Protein AF-A0A6M0AAY8-F1 (afdb_monomer)

Sequence (118 aa):
YYAAADVCVVPSHYEPFGLVAIEAMASGTPVVASDVGGLQFTVVSAETGLLAPPKDAGAFSAAIDRILSDHDWKNQLGLGARARVENMFSWNGVAHQLSELYESLLEAKSENLATTSA

Foldseek 3Di:
DLLVDLEAEALDPEDAAPVVCLVSLLSLHAYEYECYHNVVVLDDDLQQAHYAHHPPPVRSVVRVCVLVVDVVSSNRNSVSSNVSCVPPPDPVVVVVVVVVVVVVVVVVVVVVVVVVVD

Secondary structure (DSSP, 8-state):
-GGG-S-EEE--SS-SS-HHHHHHHHTT--EEEESSTTHHHH--BTTTEEEE-TT-HHHHHHHHHHHHT-HHHHHHHHHHHHHHHHHHS-HHHHHHHHHHHHHHHHHHHHHHHHHTT-

Structure (mmCIF, N/CA/C/O backbone):
data_AF-A0A6M0AAY8-F1
#
_entry.id   AF-A0A6M0AAY8-F1
#
loop_
_atom_site.group_PDB
_atom_site.id
_atom_site.type_symbol
_atom_site.label_atom_id
_atom_site.label_alt_id
_atom_site.label_comp_id
_atom_site.label_asym_id
_atom_site.label_entity_id
_atom_site.label_seq_id
_atom_site.pdbx_PDB_ins_code
_atom_site.Cartn_x
_atom_site.Cartn_y
_atom_site.Cartn_z
_atom_site.occupancy
_atom_site.B_iso_or_equiv
_atom_site.auth_seq_id
_atom_site.auth_comp_id
_atom_site.auth_asym_id
_atom_site.au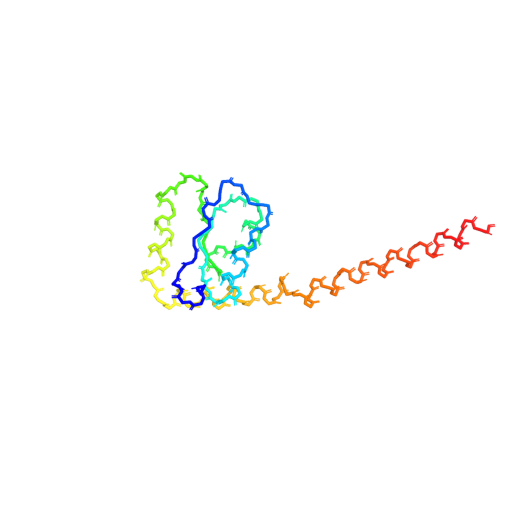th_atom_id
_atom_site.pdbx_PDB_model_num
ATOM 1 N N . TYR A 1 1 ? -11.505 -1.889 -9.153 1.00 85.19 1 TYR A N 1
ATOM 2 C CA . TYR A 1 1 ? -10.369 -1.146 -9.728 1.00 85.19 1 TYR A CA 1
ATOM 3 C C . TYR A 1 1 ? -9.046 -1.634 -9.158 1.00 85.19 1 TYR A C 1
ATOM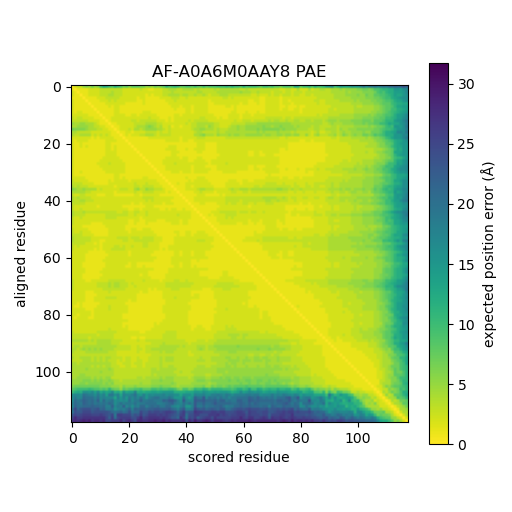 5 O O . TYR A 1 1 ? -8.290 -2.183 -9.939 1.00 85.19 1 TYR A O 1
ATOM 13 N N . TYR A 1 2 ? -8.800 -1.550 -7.843 1.00 96.12 2 TYR A N 1
ATOM 14 C CA . TYR A 1 2 ? -7.530 -1.989 -7.235 1.00 96.12 2 TYR A CA 1
ATOM 15 C C . TYR A 1 2 ? -7.127 -3.429 -7.580 1.00 96.12 2 TYR A C 1
ATOM 17 O O . TYR A 1 2 ? -6.130 -3.614 -8.259 1.00 96.12 2 TYR A O 1
ATOM 25 N N . ALA A 1 3 ? -7.955 -4.427 -7.246 1.00 95.50 3 ALA A N 1
ATOM 26 C CA . ALA A 1 3 ? -7.659 -5.845 -7.507 1.00 95.50 3 ALA A CA 1
ATOM 27 C C . ALA A 1 3 ? -7.479 -6.220 -8.997 1.00 95.50 3 ALA A C 1
ATOM 29 O O . ALA A 1 3 ? -7.086 -7.338 -9.304 1.00 95.50 3 ALA A O 1
ATOM 30 N N . ALA A 1 4 ? -7.809 -5.314 -9.923 1.00 96.75 4 ALA A N 1
ATOM 31 C CA . ALA A 1 4 ? -7.610 -5.506 -11.358 1.00 96.75 4 ALA A CA 1
ATOM 32 C C . ALA A 1 4 ? -6.346 -4.801 -11.889 1.00 96.75 4 ALA A C 1
ATOM 34 O O . ALA A 1 4 ? -6.037 -4.939 -13.068 1.00 96.75 4 ALA A O 1
ATOM 35 N N . ALA A 1 5 ? -5.649 -4.019 -11.058 1.00 97.56 5 ALA A N 1
ATOM 36 C CA . ALA A 1 5 ? -4.418 -3.323 -11.410 1.00 97.56 5 ALA A CA 1
ATOM 37 C C . ALA A 1 5 ? -3.186 -4.133 -10.982 1.00 97.56 5 ALA A C 1
ATOM 39 O O . ALA A 1 5 ? -3.186 -4.756 -9.921 1.00 97.56 5 ALA A O 1
ATOM 40 N N . ASP A 1 6 ? -2.115 -4.061 -11.776 1.00 97.06 6 ASP A N 1
ATOM 41 C CA . ASP A 1 6 ? -0.833 -4.696 -11.449 1.00 97.06 6 ASP A CA 1
ATOM 42 C C . ASP A 1 6 ? -0.060 -3.957 -10.347 1.00 97.06 6 ASP A C 1
ATOM 44 O O . ASP A 1 6 ? 0.619 -4.585 -9.538 1.00 97.06 6 ASP A O 1
ATOM 48 N N . VAL A 1 7 ? -0.167 -2.626 -10.317 1.00 97.75 7 VAL A N 1
ATOM 49 C CA . VAL A 1 7 ? 0.453 -1.724 -9.336 1.00 97.75 7 VAL A CA 1
ATOM 50 C C . VAL A 1 7 ? -0.486 -0.542 -9.097 1.00 97.75 7 VAL A C 1
ATOM 52 O O . VAL A 1 7 ? -1.073 -0.008 -10.041 1.00 97.75 7 VAL A O 1
ATOM 55 N N . CYS A 1 8 ? -0.599 -0.092 -7.847 1.00 98.44 8 CYS A N 1
ATOM 56 C CA . CYS A 1 8 ? -1.232 1.183 -7.508 1.00 98.44 8 CYS A CA 1
ATOM 57 C C . CYS A 1 8 ? -0.157 2.228 -7.183 1.00 98.44 8 CYS A C 1
ATOM 59 O O . CYS A 1 8 ? 0.725 1.977 -6.364 1.00 98.44 8 CYS A O 1
ATOM 61 N N . VAL A 1 9 ? -0.220 3.399 -7.821 1.00 98.31 9 VAL A N 1
ATOM 62 C CA . VAL A 1 9 ? 0.762 4.474 -7.622 1.00 98.31 9 VAL A CA 1
ATOM 63 C C . VAL A 1 9 ? 0.132 5.601 -6.810 1.00 98.31 9 VAL A C 1
ATOM 65 O O . VAL A 1 9 ? -0.910 6.129 -7.197 1.00 98.31 9 VAL A O 1
ATOM 68 N N . VAL A 1 10 ? 0.780 5.995 -5.712 1.00 98.06 10 VAL A N 1
ATOM 69 C CA . VAL A 1 10 ? 0.336 7.075 -4.813 1.00 98.06 10 VAL A CA 1
ATOM 70 C C . VAL A 1 10 ? 1.435 8.148 -4.720 1.00 98.06 10 VAL A C 1
ATOM 72 O O . VAL A 1 10 ? 2.198 8.180 -3.750 1.00 98.06 10 VAL A O 1
ATOM 75 N N . PRO A 1 11 ? 1.569 9.027 -5.734 1.00 97.81 11 PRO A N 1
ATOM 76 C CA . PRO A 1 11 ? 2.666 9.990 -5.843 1.00 97.81 11 PRO A CA 1
ATOM 77 C C . PRO A 1 11 ? 2.373 11.299 -5.086 1.00 97.81 11 PRO A C 1
ATOM 79 O O . PRO A 1 11 ? 2.601 12.400 -5.591 1.00 97.81 11 PRO A O 1
ATOM 82 N N . SER A 1 12 ? 1.815 11.202 -3.877 1.00 97.06 12 SER A N 1
ATOM 83 C CA . SER A 1 12 ? 1.403 12.361 -3.080 1.00 97.06 12 SER A CA 1
ATOM 84 C C . SER A 1 12 ? 2.597 13.258 -2.727 1.00 97.06 12 SER A C 1
ATOM 86 O O . SER A 1 12 ? 3.679 12.781 -2.395 1.00 97.06 12 SER A O 1
ATOM 88 N N . HIS A 1 13 ? 2.415 14.581 -2.754 1.00 95.00 13 HIS A N 1
ATOM 89 C CA . HIS A 1 13 ? 3.402 15.519 -2.190 1.00 95.00 13 HIS A CA 1
ATOM 90 C C . HIS A 1 13 ? 3.273 15.644 -0.668 1.00 95.00 13 HIS A C 1
ATOM 92 O O . HIS A 1 13 ? 4.227 16.001 0.015 1.00 95.00 13 HIS A O 1
ATOM 98 N N . TYR A 1 14 ? 2.072 15.383 -0.161 1.00 93.62 14 TYR A N 1
ATOM 99 C CA . TYR A 1 14 ? 1.715 15.394 1.245 1.00 93.62 14 TYR A CA 1
ATOM 100 C C . TYR A 1 14 ? 0.603 14.367 1.444 1.00 93.62 14 TYR A C 1
ATOM 102 O O . TYR A 1 14 ? -0.389 14.405 0.719 1.00 93.62 14 TYR A O 1
ATOM 110 N N . GLU A 1 15 ? 0.784 13.450 2.391 1.00 94.94 15 GLU A N 1
ATOM 111 C CA . GLU A 1 15 ? -0.162 12.365 2.653 1.00 94.94 15 GLU A CA 1
ATOM 112 C C . GLU A 1 15 ? -0.182 12.036 4.153 1.00 94.94 15 GLU A C 1
ATOM 114 O O . GLU A 1 15 ? 0.765 11.428 4.652 1.00 94.94 15 GLU A O 1
ATOM 119 N N . PRO A 1 16 ? -1.218 12.441 4.908 1.00 92.56 16 PRO A N 1
ATOM 120 C CA . PRO A 1 16 ? -1.259 12.209 6.350 1.00 92.56 16 PRO A CA 1
ATOM 121 C C . PRO A 1 16 ? -1.362 10.732 6.729 1.00 92.56 16 PRO A C 1
ATOM 123 O O . PRO A 1 16 ? -0.698 10.305 7.668 1.00 92.56 16 PRO A O 1
ATOM 126 N N . PHE A 1 17 ? -2.185 9.959 6.012 1.00 91.44 17 PHE A N 1
ATOM 127 C CA . PHE A 1 17 ? -2.482 8.570 6.378 1.00 91.44 17 PHE A CA 1
ATOM 128 C C . PHE A 1 17 ? -2.289 7.592 5.219 1.00 91.44 17 PHE A C 1
ATOM 130 O O . PHE A 1 17 ? -1.677 6.550 5.416 1.00 91.44 17 PHE A O 1
ATOM 137 N N . GLY A 1 18 ? -2.746 7.924 4.006 1.00 93.19 18 GLY A N 1
ATOM 138 C CA . GLY A 1 18 ? -2.594 7.034 2.854 1.00 93.19 18 GLY A CA 1
ATOM 139 C C . GLY A 1 18 ? -3.644 5.922 2.771 1.00 93.19 18 GLY A C 1
ATOM 140 O O . GLY A 1 18 ? -3.306 4.788 2.442 1.00 93.19 18 GLY A O 1
ATOM 141 N N . LEU A 1 19 ? -4.927 6.234 3.011 1.00 95.81 19 LEU A N 1
ATOM 142 C CA . LEU A 1 19 ? -6.027 5.256 2.894 1.00 95.81 19 LEU A CA 1
ATOM 143 C C . LEU A 1 19 ? -6.053 4.546 1.535 1.00 95.81 19 LEU A C 1
ATOM 145 O O . LEU A 1 19 ? -6.246 3.339 1.488 1.00 95.81 19 LEU A O 1
ATOM 149 N N . VAL A 1 20 ? -5.783 5.268 0.443 1.00 96.88 20 VAL A N 1
ATOM 150 C CA . VAL A 1 20 ? -5.719 4.689 -0.910 1.00 96.88 20 VAL A CA 1
ATOM 151 C C . VAL A 1 20 ? -4.657 3.587 -1.002 1.00 96.88 20 VAL A C 1
ATOM 153 O O . VAL A 1 20 ? -4.903 2.545 -1.606 1.00 96.88 20 VAL A O 1
ATOM 156 N N . ALA A 1 21 ? -3.494 3.777 -0.368 1.00 97.88 21 ALA A N 1
ATOM 157 C CA . ALA A 1 21 ? -2.461 2.745 -0.315 1.00 97.88 21 ALA A CA 1
ATOM 158 C C . ALA A 1 21 ? -2.954 1.523 0.474 1.00 97.88 21 ALA A C 1
ATOM 160 O O . ALA A 1 21 ? -2.809 0.399 0.003 1.00 97.88 21 ALA A O 1
ATOM 161 N N . ILE A 1 22 ? -3.609 1.735 1.620 1.00 97.69 22 ILE A N 1
ATOM 162 C CA . ILE A 1 22 ? -4.183 0.651 2.432 1.00 97.69 22 ILE A CA 1
ATOM 163 C C . ILE A 1 22 ? -5.255 -0.120 1.651 1.00 97.69 22 ILE A C 1
ATOM 165 O O . ILE A 1 22 ? -5.252 -1.345 1.681 1.00 97.69 22 ILE A O 1
ATOM 169 N N . GLU A 1 23 ? -6.143 0.552 0.917 1.00 98.19 23 GLU A N 1
ATOM 170 C CA . GLU A 1 23 ? -7.179 -0.093 0.095 1.00 98.19 23 GLU A CA 1
ATOM 171 C C . GLU A 1 23 ? -6.585 -0.932 -1.048 1.00 98.19 23 GLU A C 1
ATOM 173 O O . GLU A 1 23 ? -7.055 -2.044 -1.325 1.00 98.19 23 GLU A O 1
ATOM 178 N N . ALA A 1 24 ? -5.531 -0.428 -1.696 1.00 98.38 24 ALA A N 1
ATOM 179 C CA . ALA A 1 24 ? -4.805 -1.160 -2.728 1.00 98.38 24 ALA A CA 1
ATOM 180 C C . ALA A 1 24 ? -4.094 -2.392 -2.149 1.00 98.38 24 ALA A C 1
ATOM 182 O O . ALA A 1 24 ? -4.281 -3.503 -2.648 1.00 98.38 24 ALA A O 1
ATOM 183 N N . MET A 1 25 ? -3.375 -2.221 -1.038 1.00 98.38 25 MET A N 1
ATOM 184 C CA . MET A 1 25 ? -2.710 -3.309 -0.318 1.00 98.38 25 MET A CA 1
ATOM 185 C C . MET A 1 25 ? -3.717 -4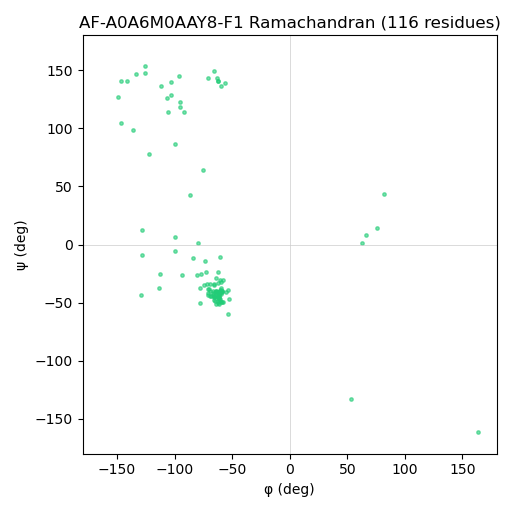.351 0.185 1.00 98.38 25 MET A C 1
ATOM 187 O O . MET A 1 25 ? -3.503 -5.552 0.026 1.00 98.38 25 MET A O 1
ATOM 191 N N . ALA A 1 26 ? -4.867 -3.911 0.703 1.00 98.12 26 ALA A N 1
ATOM 192 C CA . ALA A 1 26 ? -5.976 -4.786 1.066 1.00 98.12 26 ALA A CA 1
ATOM 193 C C . ALA A 1 26 ? -6.493 -5.558 -0.151 1.00 98.12 26 ALA A C 1
ATOM 195 O O . ALA A 1 26 ? -6.962 -6.677 -0.018 1.00 98.12 26 ALA A O 1
ATOM 196 N N . SER A 1 27 ? -6.411 -5.007 -1.354 1.00 98.25 27 SER A N 1
ATOM 197 C CA . SER A 1 27 ? -6.831 -5.707 -2.570 1.00 98.25 27 SER A CA 1
ATOM 198 C C . SER A 1 27 ? -5.790 -6.707 -3.089 1.00 98.25 27 SER A C 1
ATOM 200 O O . SER A 1 27 ? -6.028 -7.336 -4.116 1.00 98.25 27 SER A O 1
ATOM 202 N N . GLY A 1 28 ? -4.654 -6.866 -2.397 1.00 97.94 28 GLY A N 1
ATOM 203 C CA . GLY A 1 28 ? -3.526 -7.680 -2.852 1.00 97.94 28 GLY A CA 1
ATOM 204 C C . GLY A 1 28 ? -2.706 -7.011 -3.956 1.00 97.94 28 GLY A C 1
ATOM 205 O O . GLY A 1 28 ? -1.905 -7.675 -4.608 1.00 97.94 28 GLY A O 1
ATOM 206 N N . THR A 1 29 ? -2.902 -5.711 -4.181 1.00 98.31 29 THR A N 1
ATOM 207 C CA . THR A 1 29 ? -2.180 -4.943 -5.195 1.00 98.31 29 THR A CA 1
ATOM 208 C C . THR A 1 29 ? -0.978 -4.257 -4.543 1.00 98.31 29 THR A C 1
ATOM 210 O O . THR A 1 29 ? -1.171 -3.482 -3.602 1.00 98.31 29 THR A O 1
ATOM 213 N N . PRO A 1 30 ? 0.257 -4.494 -5.021 1.00 97.38 30 PRO A N 1
ATOM 214 C CA . PRO A 1 30 ? 1.425 -3.799 -4.498 1.00 97.38 30 PRO A CA 1
ATOM 215 C C . PRO A 1 30 ? 1.366 -2.299 -4.810 1.00 97.38 30 PRO A C 1
ATOM 217 O O . PRO A 1 30 ? 0.822 -1.867 -5.834 1.00 97.38 30 PRO A O 1
ATOM 220 N N . VAL A 1 31 ? 1.947 -1.497 -3.917 1.00 98.38 31 VAL A N 1
ATOM 221 C CA . VAL A 1 31 ? 1.905 -0.031 -3.994 1.00 98.38 31 VAL A CA 1
ATOM 222 C C . VAL A 1 31 ? 3.285 0.544 -4.305 1.00 98.38 31 VAL A C 1
ATOM 224 O O . VAL A 1 31 ? 4.277 0.149 -3.699 1.00 98.38 31 VAL A O 1
ATOM 227 N N . VAL A 1 32 ? 3.340 1.525 -5.206 1.00 98.69 32 VAL A N 1
ATOM 228 C CA . VAL A 1 32 ? 4.469 2.460 -5.317 1.00 98.69 32 VAL A CA 1
ATOM 229 C C . VAL A 1 32 ? 4.015 3.802 -4.757 1.00 98.69 32 VAL A C 1
ATOM 231 O O . VAL A 1 32 ? 3.121 4.436 -5.314 1.00 98.69 32 VAL A O 1
ATOM 234 N N . ALA A 1 33 ? 4.602 4.241 -3.652 1.00 98.31 33 ALA A N 1
ATOM 235 C CA . ALA A 1 33 ? 4.152 5.428 -2.928 1.00 98.31 33 ALA A CA 1
ATOM 236 C C . ALA A 1 33 ? 5.279 6.442 -2.723 1.00 98.31 33 ALA A C 1
ATOM 238 O O . ALA A 1 33 ? 6.452 6.083 -2.662 1.00 98.31 33 ALA A O 1
ATOM 239 N N . SER A 1 34 ? 4.918 7.717 -2.586 1.00 98.19 34 SER A N 1
ATOM 240 C CA . SER A 1 34 ? 5.861 8.733 -2.119 1.00 98.19 34 SER A CA 1
ATOM 241 C C . SER A 1 34 ? 6.340 8.424 -0.701 1.00 98.19 34 SER A C 1
ATOM 243 O O . SER A 1 34 ? 5.538 8.079 0.167 1.00 98.19 34 SER A O 1
ATOM 245 N N . ASP A 1 35 ? 7.623 8.650 -0.438 1.00 97.00 35 ASP A N 1
ATOM 246 C CA . ASP A 1 35 ? 8.230 8.579 0.894 1.00 97.00 35 ASP A CA 1
ATOM 247 C C . ASP A 1 35 ? 7.867 9.816 1.741 1.00 97.00 35 ASP A C 1
ATOM 249 O O . ASP A 1 35 ? 8.707 10.660 2.052 1.00 97.00 35 ASP A O 1
ATOM 253 N N . VAL A 1 36 ? 6.573 9.986 2.042 1.00 96.69 36 VAL A N 1
ATOM 254 C CA . VAL A 1 36 ? 6.041 11.115 2.824 1.00 96.69 36 VAL A CA 1
ATOM 255 C C . VAL A 1 36 ? 4.921 10.684 3.770 1.00 96.69 36 VAL A C 1
ATOM 257 O O . VAL A 1 36 ? 4.045 9.899 3.407 1.00 96.69 36 VAL A O 1
ATOM 260 N N . GLY A 1 37 ? 4.917 11.250 4.978 1.00 95.00 37 GLY A N 1
ATOM 261 C CA . GLY A 1 37 ? 3.813 11.133 5.933 1.00 95.00 37 GLY A CA 1
ATOM 262 C C . GLY A 1 37 ? 3.401 9.688 6.230 1.00 95.00 37 GLY A C 1
ATOM 263 O O . GLY A 1 37 ? 4.246 8.835 6.493 1.00 95.00 37 GLY A O 1
ATOM 264 N N . GLY A 1 38 ? 2.098 9.403 6.194 1.00 95.12 38 GLY A N 1
ATOM 265 C CA . GLY A 1 38 ? 1.543 8.086 6.526 1.00 95.12 38 GLY A CA 1
ATOM 266 C C . GLY A 1 38 ? 2.013 6.951 5.608 1.00 95.12 38 GLY A C 1
ATOM 267 O O . GLY A 1 38 ? 2.053 5.791 6.026 1.00 95.12 38 GLY A O 1
ATOM 268 N N . LEU A 1 39 ? 2.435 7.268 4.379 1.00 97.06 39 LEU A N 1
ATOM 269 C CA . LEU A 1 39 ? 2.890 6.271 3.404 1.00 97.06 39 LEU A CA 1
ATOM 270 C C . LEU A 1 39 ? 4.179 5.573 3.851 1.00 97.06 39 LEU A C 1
ATOM 272 O O . LEU A 1 39 ? 4.306 4.369 3.640 1.00 97.06 39 LEU A O 1
ATOM 276 N N . GLN A 1 40 ? 5.073 6.291 4.543 1.00 95.25 40 GLN A N 1
ATOM 277 C CA . GLN A 1 40 ? 6.351 5.765 5.054 1.00 95.25 40 GLN A CA 1
ATOM 278 C C . GLN A 1 40 ? 6.149 4.660 6.099 1.00 95.25 40 GLN A C 1
ATOM 280 O O . GLN A 1 40 ? 6.976 3.767 6.253 1.00 95.25 40 GLN A O 1
ATOM 285 N N . PHE A 1 41 ? 5.032 4.724 6.826 1.00 93.44 41 PHE A N 1
ATOM 286 C CA . PHE A 1 41 ? 4.659 3.736 7.837 1.00 93.44 41 PHE A CA 1
ATOM 287 C C . PHE A 1 41 ? 3.758 2.641 7.265 1.00 93.44 41 PHE A C 1
ATOM 289 O O . PHE A 1 41 ? 3.718 1.525 7.784 1.00 93.44 41 PHE A O 1
ATOM 296 N N . THR A 1 42 ? 3.021 2.950 6.201 1.00 95.31 42 THR A N 1
ATOM 297 C CA . THR A 1 42 ? 2.090 2.017 5.567 1.00 95.31 42 THR A CA 1
ATOM 298 C C . THR A 1 42 ? 2.833 1.015 4.687 1.00 95.31 42 THR A C 1
ATOM 300 O O . THR A 1 42 ? 2.643 -0.191 4.859 1.00 95.31 42 THR A O 1
ATOM 303 N N . VAL A 1 43 ? 3.711 1.493 3.798 1.00 97.44 43 VAL A N 1
ATOM 304 C CA . VAL A 1 43 ? 4.430 0.667 2.818 1.00 97.44 43 VAL A CA 1
ATOM 305 C C . VAL A 1 43 ? 5.804 0.276 3.355 1.00 97.44 43 VAL A C 1
ATOM 307 O O . VAL A 1 43 ? 6.669 1.117 3.575 1.00 97.44 43 VAL A O 1
ATOM 310 N N . VAL A 1 44 ? 6.028 -1.026 3.508 1.00 96.94 44 VAL A N 1
ATOM 311 C CA . VAL A 1 44 ? 7.349 -1.605 3.779 1.00 96.94 44 VAL A CA 1
ATOM 312 C C . VAL A 1 44 ? 8.005 -1.964 2.449 1.00 96.94 44 VAL A C 1
ATOM 314 O O . VAL A 1 44 ? 7.496 -2.816 1.708 1.00 96.94 44 VAL A O 1
ATOM 317 N N . SER A 1 45 ? 9.101 -1.273 2.135 1.00 95.75 45 SER A N 1
ATOM 318 C CA . SER A 1 45 ? 9.814 -1.404 0.861 1.00 95.75 45 SER A CA 1
ATOM 319 C C . SER A 1 45 ? 10.311 -2.834 0.638 1.00 95.75 45 SER A C 1
ATOM 321 O O . SER A 1 45 ? 10.840 -3.456 1.553 1.00 95.75 45 SER A O 1
ATOM 323 N N . ALA A 1 46 ? 10.131 -3.345 -0.581 1.00 96.25 46 ALA A N 1
ATOM 324 C CA . ALA A 1 46 ? 10.459 -4.704 -1.020 1.00 96.25 46 ALA A CA 1
ATOM 325 C C . ALA A 1 46 ? 9.696 -5.856 -0.331 1.00 96.25 46 ALA A C 1
ATOM 327 O O . ALA A 1 46 ? 9.899 -7.011 -0.705 1.00 96.25 46 ALA A O 1
ATOM 328 N N . GLU A 1 47 ? 8.775 -5.557 0.591 1.00 97.44 47 GLU A N 1
ATOM 329 C CA . GLU A 1 47 ? 7.896 -6.546 1.237 1.00 97.44 47 GLU A CA 1
ATOM 330 C C . GLU A 1 47 ? 6.421 -6.364 0.860 1.00 97.44 47 GLU A C 1
ATOM 332 O O . GLU A 1 47 ? 5.688 -7.333 0.688 1.00 97.44 47 GLU A O 1
ATOM 337 N N . THR A 1 48 ? 5.978 -5.113 0.725 1.00 97.19 48 THR A N 1
ATOM 338 C CA . TH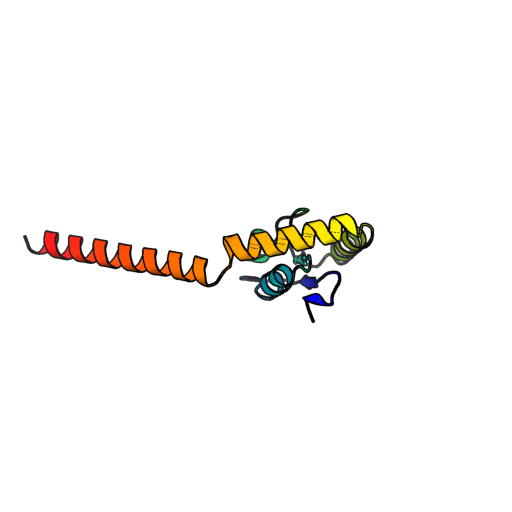R A 1 48 ? 4.567 -4.762 0.459 1.00 97.19 48 THR A CA 1
ATOM 339 C C . THR A 1 48 ? 4.391 -3.813 -0.728 1.00 97.19 48 THR A C 1
ATOM 341 O O . THR A 1 48 ? 3.279 -3.545 -1.181 1.00 97.19 48 THR A O 1
ATOM 344 N N . GLY A 1 49 ? 5.499 -3.280 -1.236 1.00 98.25 49 GLY A N 1
ATOM 345 C CA . GLY A 1 49 ? 5.533 -2.246 -2.257 1.00 98.25 49 GLY A CA 1
ATOM 346 C C . GLY A 1 49 ? 6.904 -1.584 -2.312 1.00 98.25 49 GLY A C 1
ATOM 347 O O . GLY A 1 49 ? 7.884 -2.134 -1.809 1.00 98.25 49 GLY A O 1
ATOM 348 N N . LEU A 1 50 ? 6.975 -0.397 -2.907 1.00 98.69 50 LEU A N 1
ATOM 349 C CA . LEU A 1 50 ? 8.184 0.425 -2.965 1.00 98.69 50 LEU A CA 1
ATOM 350 C C . LEU A 1 50 ? 7.866 1.877 -2.608 1.00 98.69 50 LEU A C 1
ATOM 352 O O . LEU A 1 50 ? 6.794 2.394 -2.925 1.00 98.69 50 LEU A O 1
ATOM 356 N N . LEU A 1 51 ? 8.833 2.537 -1.976 1.00 98.50 51 LEU A N 1
ATOM 357 C CA . LEU A 1 51 ? 8.801 3.971 -1.719 1.00 98.50 51 LEU A CA 1
ATOM 358 C C . LEU A 1 51 ? 9.714 4.698 -2.710 1.00 98.50 51 LEU A C 1
ATOM 360 O O . LEU A 1 51 ? 10.809 4.222 -3.014 1.00 98.50 51 LEU A O 1
ATOM 364 N N . ALA A 1 52 ? 9.263 5.850 -3.197 1.00 98.31 52 ALA A N 1
ATOM 365 C CA . ALA A 1 52 ? 10.023 6.733 -4.074 1.00 98.31 52 ALA A CA 1
ATOM 366 C C . ALA A 1 52 ? 10.077 8.157 -3.488 1.00 98.31 52 ALA A C 1
ATOM 368 O O . ALA A 1 52 ? 9.115 8.591 -2.847 1.00 98.31 52 ALA A O 1
ATOM 369 N N . PRO A 1 53 ? 11.162 8.922 -3.709 1.00 97.81 53 PRO A N 1
ATOM 370 C CA . PRO A 1 53 ? 11.211 10.323 -3.309 1.00 97.81 53 PRO A CA 1
ATOM 371 C C . PRO A 1 53 ? 10.058 11.134 -3.930 1.00 97.81 53 PRO A C 1
ATOM 373 O O . PRO A 1 53 ? 9.735 10.958 -5.111 1.00 97.81 53 PRO A O 1
ATOM 376 N N . PRO A 1 54 ? 9.427 12.053 -3.179 1.00 97.12 54 PRO A N 1
ATOM 377 C CA . PRO A 1 54 ? 8.353 12.876 -3.721 1.00 97.12 54 PRO A CA 1
ATOM 378 C C . PRO A 1 54 ? 8.874 13.764 -4.858 1.00 97.12 54 PRO A C 1
ATOM 380 O O . PRO A 1 54 ? 9.978 14.302 -4.781 1.00 97.12 54 PRO A O 1
ATOM 383 N N . LYS A 1 55 ? 8.041 13.975 -5.887 1.00 97.00 55 LYS A N 1
ATOM 384 C CA . LYS A 1 55 ? 8.354 14.765 -7.101 1.00 97.00 55 LYS A CA 1
ATOM 385 C C . LYS A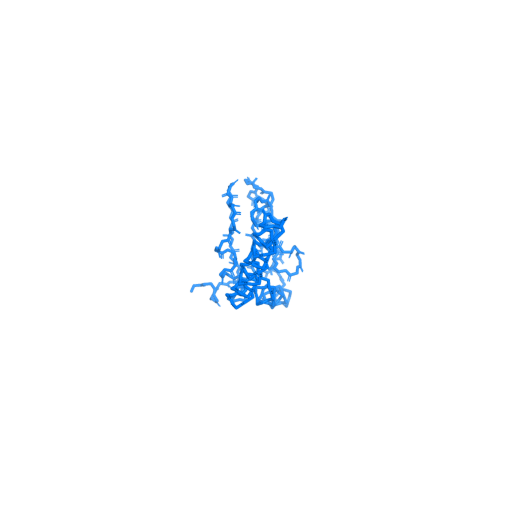 1 55 ? 9.448 14.175 -8.003 1.00 97.00 55 LYS A C 1
ATOM 387 O O . LYS A 1 55 ? 9.837 14.831 -8.967 1.00 97.00 55 LYS A O 1
ATOM 392 N N . ASP A 1 56 ? 9.904 12.952 -7.746 1.00 98.38 56 ASP A N 1
ATOM 393 C CA . ASP A 1 56 ? 10.896 12.275 -8.581 1.00 98.38 56 ASP A CA 1
ATOM 394 C C . ASP A 1 56 ? 10.233 11.275 -9.537 1.00 98.38 56 ASP A C 1
ATOM 396 O O . ASP A 1 56 ? 10.106 10.083 -9.256 1.00 98.38 56 ASP A O 1
ATOM 400 N N . ALA A 1 57 ? 9.811 11.762 -10.705 1.00 98.31 57 ALA A N 1
ATOM 401 C CA . ALA A 1 57 ? 9.190 10.918 -11.727 1.00 98.31 57 ALA A CA 1
ATOM 402 C C . ALA A 1 57 ? 10.099 9.760 -12.191 1.00 98.31 57 ALA A C 1
ATOM 404 O O . ALA A 1 57 ? 9.591 8.697 -12.550 1.00 98.31 57 ALA A O 1
ATOM 405 N N . GLY A 1 58 ? 11.425 9.945 -12.164 1.00 98.75 58 GLY A N 1
ATOM 406 C CA . GLY A 1 58 ? 12.383 8.907 -12.540 1.00 98.75 58 GLY A CA 1
ATOM 407 C C . GLY A 1 58 ? 12.388 7.758 -11.536 1.00 98.75 58 GLY A C 1
ATOM 408 O O . GLY A 1 58 ? 12.314 6.595 -11.933 1.00 98.75 58 GLY A O 1
ATOM 409 N N . ALA A 1 59 ? 12.388 8.079 -10.241 1.00 98.50 59 ALA A N 1
ATOM 410 C CA . ALA A 1 59 ? 12.299 7.079 -9.182 1.00 98.50 59 ALA A CA 1
ATOM 411 C C . ALA A 1 59 ? 10.964 6.318 -9.205 1.00 98.50 59 ALA A C 1
ATOM 413 O O . ALA A 1 59 ? 10.957 5.096 -9.051 1.00 98.50 59 ALA A O 1
ATOM 414 N N . PHE A 1 60 ? 9.845 7.006 -9.462 1.00 98.69 60 PHE A N 1
ATOM 415 C CA . PHE A 1 60 ? 8.547 6.345 -9.637 1.00 98.69 60 PHE A CA 1
ATOM 416 C C . PHE A 1 60 ? 8.548 5.384 -10.829 1.00 98.69 60 PHE A C 1
ATOM 418 O O . PHE A 1 60 ? 8.119 4.242 -10.678 1.00 98.69 60 PHE A O 1
ATOM 425 N N . SER A 1 61 ? 9.062 5.813 -11.988 1.00 98.69 61 SER A N 1
ATOM 426 C CA . SER A 1 61 ? 9.174 4.947 -13.170 1.00 98.69 61 SER A CA 1
ATOM 427 C C . SER A 1 61 ? 10.009 3.707 -12.866 1.00 98.69 61 SER A C 1
ATOM 429 O O . SER A 1 61 ? 9.551 2.592 -13.091 1.00 98.69 61 SER A O 1
ATOM 431 N N . ALA A 1 62 ? 11.194 3.889 -12.277 1.00 98.69 62 ALA A N 1
ATOM 432 C CA . ALA A 1 62 ? 12.085 2.783 -11.945 1.00 98.69 62 ALA A CA 1
ATOM 433 C C . ALA A 1 62 ? 11.443 1.787 -10.963 1.00 98.69 62 ALA A C 1
ATOM 435 O O . ALA A 1 62 ? 11.608 0.577 -11.117 1.00 98.69 62 ALA A O 1
ATOM 436 N N . ALA A 1 63 ? 10.689 2.275 -9.974 1.00 98.56 63 ALA A N 1
ATOM 437 C CA . ALA A 1 63 ? 9.970 1.426 -9.029 1.00 98.56 63 ALA A CA 1
ATOM 438 C C . ALA A 1 63 ? 8.839 0.630 -9.705 1.00 98.56 63 ALA A C 1
ATOM 440 O O . ALA A 1 63 ? 8.705 -0.570 -9.459 1.00 98.56 63 ALA A O 1
ATOM 441 N N . ILE A 1 64 ? 8.060 1.271 -10.582 1.00 98.75 64 ILE A N 1
ATOM 442 C CA . ILE A 1 64 ? 7.000 0.608 -11.355 1.00 98.75 64 ILE A CA 1
ATOM 443 C C . ILE A 1 64 ? 7.609 -0.474 -12.254 1.00 98.75 64 ILE A C 1
ATOM 445 O O . ILE A 1 64 ? 7.202 -1.633 -12.170 1.00 98.75 64 ILE A O 1
ATOM 449 N N . ASP A 1 65 ? 8.629 -0.133 -13.043 1.00 98.69 65 ASP A N 1
ATOM 450 C CA . ASP A 1 65 ? 9.309 -1.070 -13.945 1.00 98.69 65 ASP A CA 1
ATOM 451 C C . ASP A 1 65 ? 9.905 -2.254 -13.176 1.00 98.69 65 ASP A C 1
ATOM 453 O O . ASP A 1 65 ? 9.812 -3.410 -13.601 1.00 98.69 65 ASP A O 1
ATOM 457 N N . ARG A 1 66 ? 10.478 -1.996 -11.996 1.00 98.44 66 ARG A N 1
ATOM 458 C CA . ARG A 1 66 ? 11.052 -3.047 -11.156 1.00 98.44 66 ARG A CA 1
ATOM 459 C C . ARG A 1 66 ? 9.994 -4.044 -10.680 1.00 98.44 66 ARG A C 1
ATOM 461 O O . ARG A 1 66 ? 10.274 -5.239 -10.717 1.00 98.44 66 ARG A O 1
ATOM 468 N N . ILE A 1 67 ? 8.801 -3.594 -10.290 1.00 98.31 67 ILE A N 1
ATOM 469 C CA . ILE A 1 67 ? 7.703 -4.501 -9.914 1.00 98.31 67 ILE A CA 1
ATOM 470 C C . ILE A 1 67 ? 7.166 -5.247 -11.144 1.00 98.31 67 ILE A C 1
ATOM 472 O O . ILE A 1 67 ? 6.955 -6.454 -11.086 1.00 98.31 67 ILE A O 1
ATOM 476 N N . LEU A 1 68 ? 6.966 -4.555 -12.268 1.00 98.25 68 LEU A N 1
ATOM 477 C CA . LEU A 1 68 ? 6.370 -5.153 -13.469 1.00 98.25 68 LEU A CA 1
ATOM 478 C C . LEU A 1 68 ? 7.309 -6.123 -14.206 1.00 98.25 68 LEU A C 1
ATOM 480 O O . LEU A 1 68 ? 6.833 -7.003 -14.920 1.00 98.25 68 LEU A O 1
ATOM 484 N N . SER A 1 69 ? 8.626 -5.989 -14.027 1.00 98.50 69 SER A N 1
ATOM 485 C CA . SER A 1 69 ? 9.628 -6.874 -14.643 1.00 98.50 69 SER A CA 1
ATOM 486 C C . SER A 1 69 ? 9.708 -8.275 -14.024 1.00 98.50 69 SER A C 1
ATOM 488 O O . SER A 1 69 ? 10.298 -9.165 -14.634 1.00 98.50 69 SER A O 1
ATOM 490 N N . ASP A 1 70 ? 9.118 -8.491 -12.845 1.00 98.19 70 ASP A N 1
ATOM 491 C CA . ASP A 1 70 ? 9.165 -9.762 -12.119 1.00 98.19 70 ASP A CA 1
ATOM 492 C C . ASP A 1 70 ? 7.773 -10.116 -11.572 1.00 98.19 70 ASP A C 1
ATOM 494 O O . ASP A 1 70 ? 7.328 -9.614 -10.538 1.00 98.19 70 ASP A O 1
ATOM 498 N N . HIS A 1 71 ? 7.061 -10.982 -12.298 1.00 97.62 71 HIS A N 1
ATOM 499 C CA . HIS A 1 71 ? 5.681 -11.336 -11.968 1.00 97.62 71 HIS A CA 1
ATOM 500 C C . HIS A 1 71 ? 5.566 -12.100 -10.639 1.00 97.62 71 HIS A C 1
ATOM 502 O O . HIS A 1 71 ? 4.582 -11.927 -9.912 1.00 97.62 71 HIS A O 1
ATOM 508 N N . ASP A 1 72 ? 6.551 -12.935 -10.307 1.00 98.44 72 ASP A N 1
ATOM 509 C CA . ASP A 1 72 ? 6.539 -13.708 -9.065 1.00 98.44 72 ASP A CA 1
ATOM 510 C C . ASP A 1 72 ? 6.763 -12.785 -7.873 1.00 98.44 72 ASP A C 1
ATOM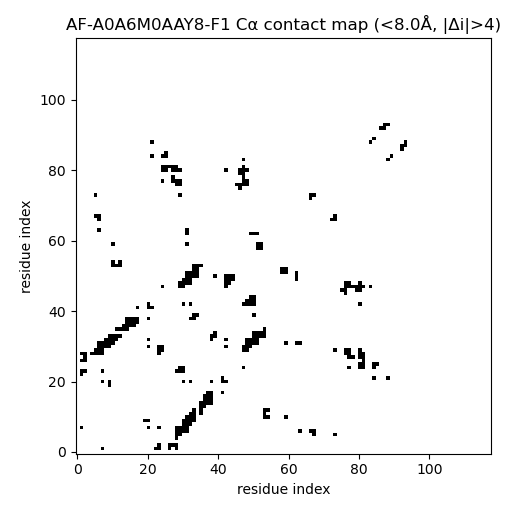 512 O O . ASP A 1 72 ? 6.024 -12.848 -6.885 1.00 98.44 72 ASP A O 1
ATOM 516 N N . TRP A 1 73 ? 7.712 -11.858 -7.995 1.00 98.44 73 TRP A N 1
ATOM 517 C CA . TRP A 1 73 ? 7.948 -10.864 -6.960 1.00 98.44 73 TRP A CA 1
ATOM 518 C C . TRP A 1 73 ? 6.768 -9.894 -6.804 1.00 98.44 73 TRP A C 1
ATOM 520 O O . TRP A 1 73 ? 6.359 -9.628 -5.675 1.00 98.44 73 TRP A O 1
ATOM 530 N N . LYS A 1 74 ? 6.125 -9.447 -7.895 1.00 98.50 74 LYS A N 1
ATOM 531 C CA . LYS A 1 74 ? 4.869 -8.668 -7.833 1.00 98.50 74 LYS A CA 1
ATOM 532 C C . LYS A 1 74 ? 3.802 -9.378 -6.994 1.00 98.50 74 LYS A C 1
ATOM 534 O O . LYS A 1 74 ? 3.188 -8.759 -6.124 1.00 98.50 74 LYS A O 1
ATOM 539 N N . ASN A 1 75 ? 3.598 -10.676 -7.229 1.00 98.12 75 ASN A N 1
ATOM 540 C CA . ASN A 1 75 ? 2.633 -11.476 -6.474 1.00 98.12 75 ASN A CA 1
ATOM 541 C C . ASN A 1 75 ? 3.025 -11.595 -4.991 1.00 98.12 75 ASN A C 1
ATOM 543 O O . ASN A 1 75 ? 2.164 -11.479 -4.120 1.00 98.12 75 ASN A O 1
ATOM 547 N N . GLN A 1 76 ? 4.314 -11.791 -4.694 1.00 98.56 76 GLN A N 1
ATOM 548 C CA . GLN A 1 76 ? 4.819 -11.830 -3.316 1.00 98.56 76 GLN A CA 1
ATOM 549 C C . GLN A 1 76 ? 4.582 -10.505 -2.584 1.00 98.56 76 GLN A C 1
ATOM 551 O O . GLN A 1 76 ? 4.078 -10.521 -1.462 1.00 98.56 76 GLN A O 1
ATOM 556 N N . LEU A 1 77 ? 4.868 -9.371 -3.233 1.00 98.62 77 LEU A N 1
ATOM 557 C CA . LEU A 1 77 ? 4.590 -8.043 -2.684 1.00 98.62 77 LEU A CA 1
ATOM 558 C C . LEU A 1 77 ? 3.095 -7.857 -2.403 1.00 98.62 77 LEU A C 1
ATOM 560 O O . LEU A 1 77 ? 2.733 -7.350 -1.347 1.00 98.62 77 LEU A O 1
ATOM 564 N N . GLY A 1 78 ? 2.224 -8.297 -3.316 1.00 98.50 78 GLY A N 1
ATOM 565 C CA . GLY A 1 78 ? 0.771 -8.246 -3.134 1.00 98.50 78 GLY A CA 1
ATOM 566 C C . GLY A 1 78 ? 0.279 -9.063 -1.933 1.00 98.50 78 GLY A C 1
ATOM 567 O O . GLY A 1 78 ? -0.541 -8.588 -1.143 1.00 98.50 78 GLY A O 1
ATOM 568 N N . LEU A 1 79 ? 0.822 -10.268 -1.740 1.00 98.56 79 LEU A N 1
ATOM 569 C CA . LEU A 1 79 ? 0.525 -11.106 -0.572 1.00 98.56 79 LEU A CA 1
ATOM 570 C C . LEU A 1 79 ? 1.031 -10.470 0.730 1.00 98.56 79 LEU A C 1
ATOM 572 O O . LEU A 1 79 ? 0.288 -10.415 1.712 1.00 98.56 79 LEU A O 1
ATOM 576 N N . GLY A 1 80 ? 2.262 -9.948 0.732 1.00 98.56 80 GLY A N 1
ATOM 577 C CA . GLY A 1 80 ? 2.831 -9.237 1.878 1.00 98.56 80 GLY A CA 1
ATOM 578 C C . GLY A 1 80 ? 2.027 -7.987 2.237 1.00 98.56 80 GLY A C 1
ATOM 579 O O . GLY A 1 80 ? 1.727 -7.743 3.408 1.00 98.56 80 GLY A O 1
ATOM 580 N N . ALA A 1 81 ? 1.600 -7.231 1.226 1.00 98.19 81 ALA A N 1
ATOM 581 C CA . ALA A 1 81 ? 0.746 -6.061 1.370 1.00 98.19 81 ALA A CA 1
ATOM 582 C C . ALA A 1 81 ? -0.592 -6.399 2.037 1.00 98.19 81 ALA A C 1
ATOM 584 O O . ALA A 1 81 ? -0.966 -5.759 3.026 1.00 98.19 81 ALA A O 1
ATOM 585 N N . ARG A 1 82 ? -1.281 -7.438 1.548 1.00 98.44 82 ARG A N 1
ATOM 586 C CA . ARG A 1 82 ? -2.544 -7.909 2.131 1.00 98.44 82 ARG A CA 1
ATOM 587 C C . ARG A 1 82 ? -2.358 -8.340 3.583 1.00 98.44 82 ARG A C 1
ATOM 589 O O . ARG A 1 82 ? -3.098 -7.874 4.449 1.00 98.44 82 ARG A O 1
ATOM 596 N N . ALA A 1 83 ? -1.353 -9.174 3.851 1.00 98.31 83 ALA A N 1
ATOM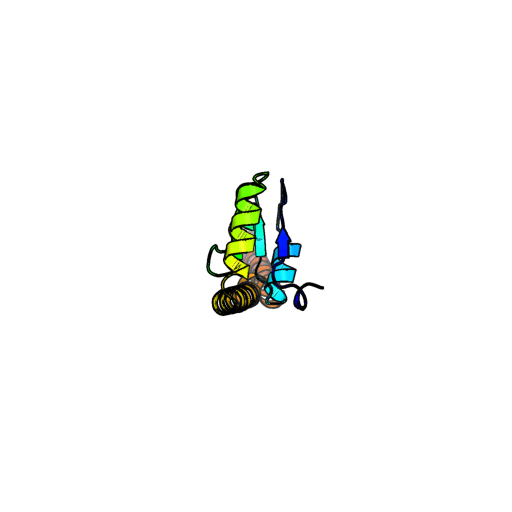 597 C CA . ALA A 1 83 ? -1.071 -9.676 5.192 1.00 98.31 83 ALA A CA 1
ATOM 598 C C . ALA A 1 83 ? -0.784 -8.530 6.176 1.00 98.31 83 ALA A C 1
ATOM 600 O O . ALA A 1 83 ? -1.283 -8.526 7.302 1.00 98.31 83 ALA A O 1
ATOM 601 N N . ARG A 1 84 ? -0.028 -7.511 5.750 1.00 97.50 84 ARG A N 1
ATOM 602 C CA . ARG A 1 84 ? 0.223 -6.321 6.571 1.00 97.50 84 ARG A CA 1
ATOM 603 C C . ARG A 1 84 ? -1.066 -5.579 6.912 1.00 97.50 84 ARG A C 1
ATOM 605 O O . ARG A 1 84 ? -1.242 -5.200 8.068 1.00 97.50 84 ARG A O 1
ATOM 612 N N . VAL A 1 85 ? -1.960 -5.379 5.942 1.00 97.75 85 VAL A N 1
ATOM 613 C CA . VAL A 1 85 ? -3.247 -4.707 6.183 1.00 97.75 85 VAL A CA 1
ATOM 614 C C . VAL A 1 85 ? -4.112 -5.470 7.171 1.00 9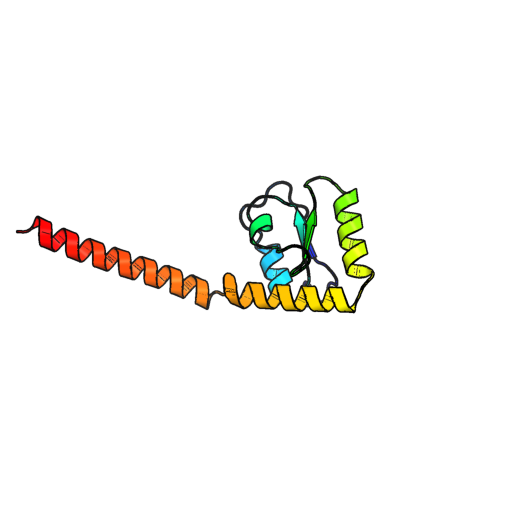7.75 85 VAL A C 1
ATOM 616 O O . VAL A 1 85 ? -4.635 -4.868 8.108 1.00 97.75 85 VAL A O 1
ATOM 619 N N . GLU A 1 86 ? -4.220 -6.784 7.016 1.00 96.75 86 GLU A N 1
ATOM 620 C CA . GLU A 1 86 ? -4.999 -7.619 7.934 1.00 96.75 86 GLU A CA 1
ATOM 621 C C . GLU A 1 86 ? -4.460 -7.553 9.371 1.00 96.75 86 GLU A C 1
ATOM 623 O O . GLU A 1 86 ? -5.243 -7.438 10.318 1.00 96.75 86 GLU A O 1
ATOM 628 N N . ASN A 1 87 ? -3.133 -7.536 9.526 1.00 95.88 87 ASN A N 1
ATOM 629 C CA . ASN A 1 87 ? -2.477 -7.511 10.832 1.00 95.88 87 ASN A CA 1
ATOM 630 C C . ASN A 1 87 ? -2.480 -6.132 11.508 1.00 95.88 87 ASN A C 1
ATOM 632 O O . ASN A 1 87 ? -2.590 -6.057 12.728 1.00 95.88 87 ASN A O 1
ATOM 636 N N . MET A 1 88 ? -2.319 -5.047 10.747 1.00 94.69 88 MET A N 1
ATOM 637 C CA . MET A 1 88 ? -2.027 -3.719 11.314 1.00 94.69 88 MET A CA 1
ATOM 638 C C . MET A 1 88 ? -3.156 -2.705 11.143 1.00 94.69 88 MET A C 1
ATOM 640 O O . MET A 1 88 ? -3.246 -1.759 11.920 1.00 94.69 88 MET A O 1
ATOM 644 N N . PHE A 1 89 ? -4.011 -2.882 10.136 1.00 95.25 89 PHE A N 1
ATOM 645 C CA . PHE A 1 89 ? -4.968 -1.861 9.702 1.00 95.25 89 PHE A CA 1
ATOM 646 C C . PHE A 1 89 ? -6.405 -2.397 9.607 1.00 95.25 89 PHE A C 1
ATOM 648 O O . PHE A 1 89 ? -7.280 -1.744 9.038 1.00 95.25 89 PHE A O 1
ATOM 655 N N . SER A 1 90 ? -6.675 -3.587 10.152 1.00 95.25 90 SER A N 1
ATOM 656 C CA . SER A 1 90 ? -8.021 -4.156 10.155 1.00 95.25 90 SER A CA 1
ATOM 657 C C . SER A 1 90 ? -8.943 -3.412 11.120 1.00 95.25 90 SER A C 1
ATOM 659 O O . SER A 1 90 ? -8.551 -3.031 12.222 1.00 95.25 90 SER A O 1
ATOM 661 N N . TRP A 1 91 ? -10.212 -3.266 10.731 1.00 95.75 91 TRP A N 1
ATOM 662 C CA . TRP A 1 91 ? -11.232 -2.647 11.582 1.00 95.75 91 TRP A CA 1
ATOM 663 C C . TRP A 1 91 ? -11.348 -3.320 12.947 1.00 95.75 91 TRP A C 1
ATOM 665 O O . TRP A 1 91 ? -11.441 -2.626 13.952 1.00 95.75 91 TRP A O 1
ATOM 675 N N . ASN A 1 92 ? -11.288 -4.653 12.992 1.00 95.94 92 ASN A N 1
ATOM 676 C CA . ASN A 1 92 ? -11.335 -5.397 14.249 1.00 95.94 92 ASN A CA 1
ATOM 677 C C . ASN A 1 92 ? -10.138 -5.060 15.148 1.00 95.94 92 ASN A C 1
ATOM 679 O O . ASN A 1 92 ? -10.332 -4.797 16.331 1.00 95.94 92 ASN A O 1
ATOM 683 N N 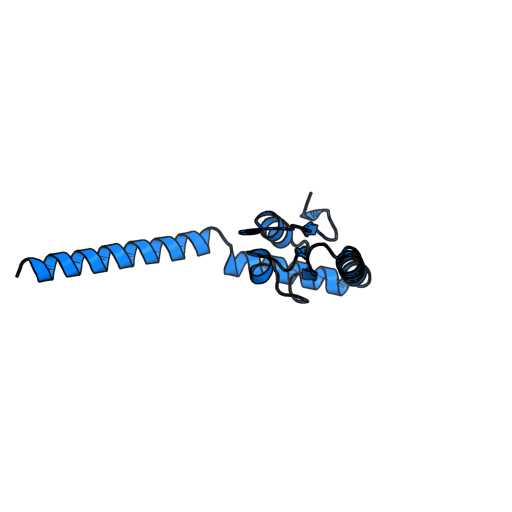. GLY A 1 93 ? -8.920 -5.030 14.593 1.00 95.38 93 GLY A N 1
ATOM 684 C CA . GLY A 1 93 ? -7.714 -4.710 15.357 1.00 95.38 93 GLY A CA 1
ATOM 685 C C . GLY A 1 93 ? -7.718 -3.277 15.886 1.00 95.38 93 GLY A C 1
ATOM 686 O O . GLY A 1 93 ? -7.425 -3.055 17.059 1.00 95.38 93 GLY A O 1
ATOM 687 N N . VAL A 1 94 ? -8.106 -2.313 15.046 1.00 95.25 94 VAL A N 1
ATOM 688 C CA . VAL A 1 94 ? -8.194 -0.896 15.432 1.00 95.25 94 VAL A CA 1
ATOM 689 C C . VAL A 1 94 ? -9.287 -0.674 16.479 1.00 95.25 94 VAL A C 1
ATOM 691 O O . VAL A 1 94 ? -9.048 0.009 17.472 1.00 95.25 94 VAL A O 1
ATOM 694 N N . ALA A 1 95 ? -10.472 -1.263 16.290 1.00 97.62 95 ALA A N 1
ATOM 695 C CA . ALA A 1 95 ? -11.570 -1.140 17.244 1.00 97.62 95 ALA A CA 1
ATOM 696 C C . ALA A 1 95 ? -11.200 -1.736 18.606 1.00 97.62 95 ALA A C 1
ATOM 698 O O . ALA A 1 95 ? -11.458 -1.107 19.625 1.00 97.62 95 ALA A O 1
ATOM 699 N N . HIS A 1 96 ? -10.547 -2.901 18.621 1.00 97.31 96 HIS A N 1
ATOM 700 C CA . HIS A 1 96 ? -10.112 -3.543 19.857 1.00 97.31 96 HIS A CA 1
ATOM 701 C C . HIS A 1 96 ? -9.103 -2.685 20.631 1.00 97.31 96 HIS A C 1
ATOM 703 O O . HIS A 1 96 ? -9.348 -2.380 21.793 1.00 97.31 96 HIS A O 1
ATOM 709 N N . GLN A 1 97 ? -8.043 -2.202 19.971 1.00 96.44 97 GLN A N 1
ATOM 710 C CA . GLN A 1 97 ? -7.043 -1.328 20.604 1.00 96.44 97 GLN A CA 1
ATOM 711 C C . GLN A 1 97 ? -7.663 -0.033 21.148 1.00 96.44 97 GLN A C 1
ATOM 713 O O . GLN A 1 97 ? -7.297 0.444 22.222 1.00 96.44 97 GLN A O 1
ATOM 718 N N . LEU A 1 98 ? -8.616 0.548 20.412 1.00 97.50 98 LEU A N 1
ATOM 719 C CA . LEU A 1 98 ? -9.308 1.755 20.853 1.00 97.50 98 LEU A CA 1
ATOM 720 C C . LEU A 1 98 ? -10.224 1.483 22.057 1.00 97.50 98 LEU A C 1
ATOM 722 O O . LEU A 1 98 ? -10.273 2.299 22.977 1.00 97.50 98 LEU A O 1
ATOM 726 N N . SER A 1 99 ? -10.921 0.343 22.066 1.00 97.94 99 SER A N 1
ATOM 727 C CA . SER A 1 99 ? -11.746 -0.098 23.193 1.00 97.94 99 SER A CA 1
ATOM 728 C C . SER A 1 99 ? -10.915 -0.327 24.455 1.00 97.94 99 SER A C 1
ATOM 730 O O . SER A 1 99 ? -11.258 0.235 25.491 1.00 97.94 99 SER A O 1
ATOM 732 N N . GLU A 1 100 ? -9.799 -1.055 24.365 1.00 97.88 100 GLU A N 1
ATOM 733 C CA . GLU A 1 100 ? -8.892 -1.288 25.502 1.00 97.88 100 GLU A CA 1
ATOM 734 C C . GLU A 1 100 ? -8.354 0.030 26.074 1.00 97.88 100 GLU A C 1
ATOM 736 O O . GLU A 1 100 ? -8.310 0.232 27.290 1.00 97.88 100 GLU A O 1
ATOM 741 N N . LEU A 1 101 ? -7.998 0.978 25.200 1.00 97.69 101 LEU A N 1
ATOM 742 C CA . LEU A 1 101 ? -7.581 2.307 25.633 1.00 97.69 101 LEU A CA 1
ATOM 743 C C . LEU A 1 101 ? -8.698 3.017 26.410 1.00 97.69 101 LEU A C 1
ATOM 745 O O . LEU A 1 101 ? -8.441 3.573 27.477 1.00 97.69 101 LEU A O 1
ATOM 749 N N . TYR A 1 102 ? -9.934 3.001 25.909 1.00 97.62 102 TYR A N 1
ATOM 750 C CA . TYR A 1 102 ? -11.065 3.615 26.609 1.00 97.62 102 TYR A CA 1
ATOM 751 C C . TYR A 1 102 ? -11.361 2.946 27.953 1.00 97.62 102 TYR A C 1
ATOM 753 O O . TYR A 1 102 ? -11.597 3.658 28.930 1.00 97.62 102 TYR A O 1
ATOM 761 N N . GLU A 1 103 ? -11.299 1.619 28.025 1.00 97.50 103 GLU A N 1
ATOM 762 C CA . GLU A 1 103 ? -11.472 0.861 29.269 1.00 97.50 103 GLU A CA 1
ATOM 763 C C . GLU A 1 103 ? -10.397 1.242 30.299 1.00 97.50 103 GLU A C 1
ATOM 765 O O . GLU A 1 103 ? -10.739 1.658 31.408 1.00 97.50 103 GLU A O 1
ATOM 770 N N . SER A 1 104 ? -9.120 1.266 29.901 1.00 96.69 104 SER A N 1
ATOM 771 C CA . SER A 1 104 ? -8.013 1.641 30.798 1.00 96.69 104 SER A CA 1
ATOM 772 C C . SER A 1 104 ? -8.136 3.066 31.360 1.00 96.69 104 SER A C 1
ATOM 774 O O . SER A 1 104 ? -7.839 3.325 32.528 1.00 96.69 104 SER A O 1
ATOM 776 N N . LEU A 1 105 ? -8.622 4.015 30.552 1.00 96.44 105 LEU A N 1
ATOM 777 C CA . LEU A 1 105 ? -8.822 5.402 30.976 1.00 96.44 105 LEU A CA 1
ATOM 778 C C . LEU A 1 105 ? -10.005 5.544 31.945 1.00 96.44 105 LEU A C 1
ATOM 780 O O . LEU A 1 105 ? -9.973 6.395 32.842 1.00 96.44 105 LEU A O 1
ATOM 784 N N . LEU A 1 106 ? -11.052 4.732 31.776 1.00 95.88 106 LEU A N 1
ATOM 785 C CA . LEU A 1 106 ? -12.194 4.695 32.690 1.00 95.88 106 LEU A CA 1
ATOM 786 C C . LEU A 1 106 ? -11.817 4.076 34.043 1.00 95.88 106 LEU A C 1
ATOM 788 O O . LEU A 1 106 ? -12.242 4.592 35.084 1.00 95.88 106 LEU A O 1
ATOM 792 N N . GLU A 1 107 ? -10.984 3.036 34.046 1.00 93.75 107 GLU A N 1
ATOM 793 C CA . GLU A 1 107 ? -10.446 2.423 35.267 1.00 93.75 107 GLU A CA 1
ATOM 794 C C . GLU A 1 107 ? -9.553 3.408 36.035 1.00 93.75 107 GLU A C 1
ATOM 796 O O . GLU A 1 107 ? -9.836 3.720 37.195 1.00 93.75 107 GLU A O 1
ATOM 801 N N . ALA A 1 108 ? -8.574 4.027 35.364 1.00 86.94 108 ALA A N 1
ATOM 802 C CA . ALA A 1 108 ? -7.674 5.009 35.980 1.00 86.94 108 ALA A CA 1
ATOM 803 C C . ALA A 1 108 ? -8.413 6.235 36.556 1.00 86.94 108 ALA A C 1
ATOM 805 O O . ALA A 1 108 ? -7.996 6.834 37.554 1.00 86.94 108 ALA A O 1
ATOM 806 N N . LYS A 1 109 ? -9.532 6.640 35.942 1.00 83.38 109 LYS A N 1
ATOM 807 C CA . LYS A 1 109 ? -10.384 7.713 36.473 1.00 83.38 109 LYS A CA 1
ATOM 808 C C . LYS A 1 109 ? -11.139 7.271 37.727 1.00 83.38 109 LYS A C 1
ATOM 810 O O . LYS A 1 109 ? -11.252 8.057 38.669 1.00 83.38 109 LYS A O 1
ATOM 815 N N . SER A 1 110 ? -11.657 6.045 37.734 1.00 78.62 110 SER A N 1
ATOM 816 C CA . SER A 1 110 ? -12.373 5.467 38.878 1.00 78.62 110 SER A CA 1
ATOM 817 C C . SER A 1 110 ? -11.473 5.375 40.111 1.00 78.62 110 SER A C 1
ATOM 819 O O . SER A 1 110 ? -11.896 5.743 41.207 1.00 78.62 110 SER A O 1
ATOM 821 N N . GLU A 1 111 ? -10.212 4.985 39.919 1.00 72.19 111 GLU A N 1
ATOM 822 C CA . GLU A 1 111 ? -9.211 4.934 40.987 1.00 72.19 111 GLU A CA 1
ATOM 823 C C . GLU A 1 111 ? -8.891 6.328 41.541 1.00 72.19 111 GLU A C 1
ATOM 825 O O . GLU A 1 111 ? -8.981 6.536 42.747 1.00 72.19 111 GLU A O 1
ATOM 830 N N . ASN A 1 112 ? -8.628 7.320 40.681 1.00 71.00 112 ASN A N 1
ATOM 831 C CA . ASN A 1 112 ? -8.325 8.691 41.119 1.00 71.00 112 ASN A CA 1
ATOM 832 C C . ASN A 1 112 ? -9.480 9.369 41.887 1.00 71.00 112 ASN A C 1
ATOM 834 O O . ASN A 1 112 ? -9.244 10.166 42.800 1.00 71.00 112 ASN A O 1
ATOM 838 N N . LEU A 1 113 ? -10.735 9.063 41.544 1.00 72.12 113 LEU A N 1
ATOM 839 C CA . LEU A 1 113 ? -11.911 9.553 42.278 1.00 72.12 113 LEU A CA 1
ATOM 840 C C . LEU A 1 113 ? -12.030 8.921 43.675 1.00 72.12 113 LEU A C 1
ATOM 842 O O . LEU A 1 113 ? -12.456 9.598 44.615 1.00 72.12 113 LEU A O 1
ATOM 846 N N . ALA A 1 114 ? -11.628 7.656 43.827 1.00 66.06 114 ALA A N 1
ATOM 847 C CA . ALA A 1 114 ? -11.635 6.961 45.111 1.00 66.06 114 ALA A CA 1
ATOM 848 C C . ALA A 1 114 ? -10.549 7.492 46.066 1.00 66.06 114 ALA A C 1
ATOM 850 O O . ALA A 1 114 ? -10.821 7.656 47.253 1.00 66.06 114 ALA A O 1
ATOM 851 N N . THR A 1 115 ? -9.356 7.838 45.566 1.00 64.75 115 THR A N 1
ATOM 852 C CA . THR A 1 115 ? -8.251 8.370 46.392 1.00 64.75 115 THR A CA 1
ATOM 853 C C . THR A 1 115 ? -8.414 9.835 46.791 1.00 64.75 115 THR A C 1
ATOM 855 O O . THR A 1 115 ? -7.861 10.243 47.803 1.00 64.75 115 THR A O 1
ATOM 858 N N . THR A 1 116 ? -9.156 10.638 46.023 1.00 60.59 116 THR A N 1
ATOM 859 C CA . THR A 1 116 ? -9.376 12.070 46.335 1.00 60.59 116 THR A CA 1
ATOM 860 C C . THR A 1 116 ? -10.525 12.283 47.337 1.00 60.59 116 THR A C 1
ATOM 862 O O . THR A 1 116 ? -10.705 13.380 47.859 1.00 60.59 116 THR A O 1
ATOM 865 N N . SER A 1 117 ? -11.313 11.237 47.605 1.00 54.75 117 SER A N 1
ATOM 866 C CA . SER A 1 117 ? -12.468 11.262 48.517 1.00 54.75 117 SER A CA 1
ATOM 867 C C . SER A 1 117 ? -12.163 10.686 49.912 1.00 54.75 117 SER A C 1
ATOM 869 O O . SER A 1 117 ? -13.088 10.532 50.712 1.00 54.75 117 SER A O 1
ATOM 871 N N . ALA A 1 118 ? -10.898 10.352 50.191 1.00 48.16 118 ALA A N 1
ATOM 872 C CA . ALA A 1 118 ? -10.383 9.835 51.463 1.00 48.16 118 ALA A CA 1
ATOM 873 C C . ALA A 1 118 ? -9.378 10.825 52.071 1.00 48.16 118 ALA A C 1
ATOM 875 O O . ALA A 1 118 ? -9.372 10.951 53.316 1.00 48.16 118 ALA A O 1
#

Radius of gyration: 19.32 Å; Cα contacts (8 Å, |Δi|>4): 173; chains: 1; bounding box: 25×29×66 Å

Solvent-accessible surface area (backbone atoms only — not comparable to full-atom values): 6217 Å² total; per-residue (Å²): 111,49,68,78,38,86,62,44,77,45,80,44,89,72,33,81,60,40,64,70,56,51,54,22,14,56,44,40,13,18,34,41,30,16,62,35,64,22,32,57,77,68,48,46,64,84,45,20,22,40,67,22,62,60,92,38,67,66,49,46,50,52,51,52,50,58,42,71,74,33,68,69,58,36,51,49,17,3,51,38,15,24,54,48,32,64,72,75,66,25,68,70,59,53,51,50,56,53,48,53,52,52,50,54,54,53,51,56,48,54,52,55,56,57,66,74,74,108

Mean predicted aligned error: 4.62 Å

Nearest PDB structures (foldseek):
  3c48-assembly1_A  TM=8.450E-01  e=2.326E-08  Corynebacterium glutamicum
  3c4q-assembly2_B  TM=9.111E-01  e=1.356E-07  Corynebacterium glutamicum
  5d00-assembly1_A  TM=9.485E-01  e=3.712E-07  Bacillus subtilis subsp. subtilis str. 168
  2jjm-assembly1_C  TM=9.565E-01  e=6.541E-07  Bacillus anthracis str. Ames
  5d00-assembly1_B  TM=9.515E-01  e=9.543E-07  Bacillus subtilis subsp. subtilis str. 168

pLDDT: mean 94.45, std 9.05, range [48.16, 98.75]